Protein AF-A0A850DRI5-F1 (afdb_monomer)

Nearest PDB structures (foldseek):
  3lay-assembly1_J  TM=5.526E-01  e=2.526E+00  Salmonella enterica subsp. enterica serovar Typhimurium

Radius of gyration: 25.81 Å; Cα contacts (8 Å, |Δi|>4): 24; chains: 1; bounding box: 30×49×74 Å

Solvent-accessible surface area (backbone atoms only — not comparable to full-atom values): 4257 Å² total; per-residue (Å²): 109,72,67,56,52,52,53,49,52,49,53,51,34,52,48,38,43,70,34,91,87,43,55,69,73,55,16,52,49,25,50,52,52,50,54,52,52,58,51,51,55,54,49,67,64,47,74,77,52,77,73,80,70,78,79,76,76,73,92,72,82,76,87,76,89,74,82,135

Organism: NCBI:txid2036

Sequence (68 aa):
MADDDVATERARLEALAWGAETPPDEAARARLALQALAGSTADHGREARPAPAPPAEPDGRSPRVASP

Foldseek 3Di:
DVVVVLVVLLVVLVCQLPPPPHDPVRNVVSVVVNVVSVVVVVVVVVVPDDDPPDPDDPPDCDDDDDDD

Structure (mmCIF, N/CA/C/O backbone):
data_AF-A0A850DRI5-F1
#
_entry.id   AF-A0A850DRI5-F1
#
loop_
_atom_site.group_PDB
_atom_site.id
_atom_site.type_symbol
_atom_site.label_atom_id
_atom_site.label_alt_id
_atom_site.label_comp_id
_atom_site.label_asym_id
_atom_site.label_entity_id
_atom_site.label_seq_id
_atom_site.pdbx_PDB_ins_code
_atom_site.Cartn_x
_atom_site.Cartn_y
_atom_site.Cartn_z
_atom_site.occupancy
_atom_site.B_iso_or_equiv
_atom_site.auth_seq_id
_atom_site.auth_comp_id
_atom_site.auth_asym_id
_atom_site.auth_atom_id
_atom_site.pdbx_PDB_model_num
ATOM 1 N N . MET A 1 1 ? 16.044 -10.848 -6.957 1.00 56.97 1 MET A N 1
ATOM 2 C CA . MET A 1 1 ? 16.601 -10.185 -5.760 1.00 56.97 1 MET A CA 1
ATOM 3 C C . MET A 1 1 ? 15.882 -8.862 -5.525 1.00 56.97 1 MET A C 1
ATOM 5 O O . MET A 1 1 ? 15.024 -8.859 -4.667 1.00 56.97 1 MET A O 1
ATOM 9 N N . ALA A 1 2 ? 16.097 -7.789 -6.305 1.00 68.19 2 ALA A N 1
ATOM 10 C CA . ALA A 1 2 ? 15.407 -6.506 -6.055 1.00 68.19 2 ALA A CA 1
ATOM 11 C C . ALA A 1 2 ? 13.873 -6.560 -6.235 1.00 68.19 2 ALA A C 1
ATOM 13 O O . ALA A 1 2 ? 13.139 -5.945 -5.466 1.00 68.19 2 ALA A O 1
ATOM 14 N N . ASP A 1 3 ? 13.375 -7.324 -7.212 1.00 72.06 3 ASP A N 1
ATOM 15 C CA . ASP A 1 3 ? 11.928 -7.480 -7.424 1.00 72.06 3 ASP A CA 1
A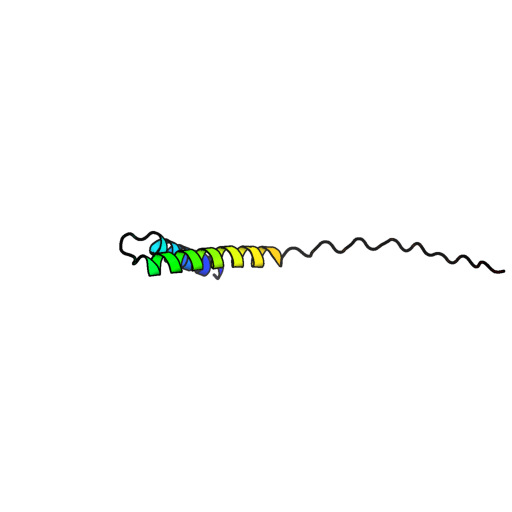TOM 16 C C . ASP A 1 3 ? 11.237 -8.215 -6.263 1.00 72.06 3 ASP A C 1
ATOM 18 O O . ASP A 1 3 ? 10.095 -7.907 -5.921 1.00 72.06 3 ASP A O 1
ATOM 22 N N . ASP A 1 4 ? 11.946 -9.146 -5.615 1.00 80.38 4 ASP A N 1
ATOM 23 C CA . ASP A 1 4 ? 11.452 -9.880 -4.445 1.00 80.38 4 ASP A CA 1
ATOM 24 C C . ASP A 1 4 ? 11.330 -8.951 -3.225 1.00 80.38 4 ASP A C 1
ATOM 26 O O . ASP A 1 4 ? 10.361 -9.035 -2.465 1.00 80.38 4 ASP A O 1
ATOM 30 N N . ASP A 1 5 ? 12.267 -8.009 -3.072 1.00 86.00 5 ASP A N 1
ATOM 31 C CA . ASP A 1 5 ? 12.235 -6.989 -2.018 1.00 86.00 5 ASP A CA 1
ATOM 32 C C . ASP A 1 5 ? 11.062 -6.017 -2.221 1.00 86.00 5 ASP A C 1
ATOM 34 O O . ASP A 1 5 ? 10.335 -5.700 -1.276 1.00 86.00 5 ASP A O 1
ATOM 38 N N . VAL A 1 6 ? 10.811 -5.598 -3.467 1.00 87.62 6 VAL A N 1
ATOM 39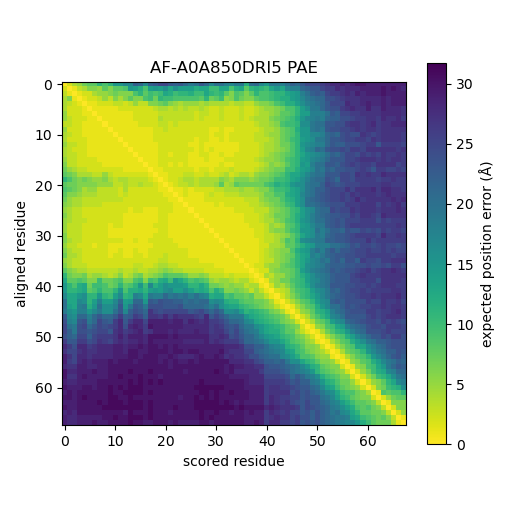 C CA . VAL A 1 6 ? 9.662 -4.747 -3.826 1.00 87.62 6 VAL A CA 1
ATOM 40 C C . VAL A 1 6 ? 8.339 -5.471 -3.580 1.00 87.62 6 VAL A C 1
ATOM 42 O O . VAL A 1 6 ? 7.402 -4.877 -3.042 1.00 87.62 6 VAL A O 1
ATOM 45 N N . ALA A 1 7 ? 8.248 -6.754 -3.94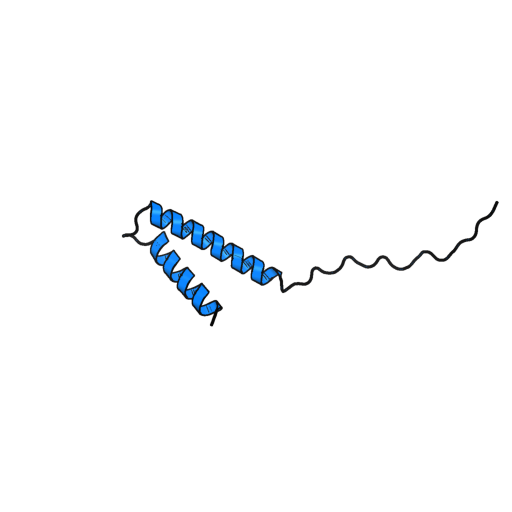1 1.00 90.25 7 ALA A N 1
ATOM 46 C CA . ALA A 1 7 ? 7.059 -7.565 -3.694 1.00 90.25 7 ALA A CA 1
ATOM 47 C C . ALA A 1 7 ? 6.795 -7.744 -2.189 1.00 90.25 7 ALA A C 1
ATOM 49 O O . ALA A 1 7 ? 5.651 -7.638 -1.740 1.00 90.25 7 ALA A O 1
ATOM 50 N N . THR A 1 8 ? 7.856 -7.951 -1.406 1.00 93.00 8 THR A N 1
ATOM 51 C CA . THR A 1 8 ? 7.787 -8.080 0.055 1.00 93.00 8 THR A CA 1
ATOM 52 C C . THR A 1 8 ? 7.331 -6.778 0.710 1.00 93.00 8 THR A C 1
ATOM 54 O O . THR A 1 8 ? 6.408 -6.787 1.528 1.00 93.00 8 THR A O 1
ATOM 57 N N . GLU A 1 9 ? 7.919 -5.642 0.329 1.00 91.88 9 GLU A N 1
ATOM 58 C CA . GLU A 1 9 ? 7.535 -4.342 0.885 1.00 91.88 9 GLU A CA 1
ATOM 59 C C . GLU A 1 9 ? 6.106 -3.960 0.481 1.00 91.88 9 GLU A C 1
ATOM 61 O O . GLU A 1 9 ? 5.336 -3.456 1.301 1.00 91.88 9 GLU A O 1
ATOM 66 N N . ARG A 1 10 ? 5.691 -4.289 -0.747 1.00 94.69 10 ARG A N 1
ATOM 67 C CA . ARG A 1 10 ? 4.301 -4.125 -1.179 1.00 94.69 10 ARG A CA 1
ATOM 68 C C . ARG A 1 10 ? 3.337 -4.918 -0.296 1.00 94.69 10 ARG A C 1
ATOM 70 O O . ARG A 1 10 ? 2.369 -4.343 0.194 1.00 94.69 10 ARG A O 1
ATOM 77 N N . ALA A 1 11 ? 3.606 -6.204 -0.064 1.00 95.75 11 ALA A N 1
ATOM 78 C CA . ALA A 1 11 ? 2.758 -7.051 0.776 1.00 95.75 11 ALA A CA 1
ATOM 79 C C . ALA A 1 11 ? 2.660 -6.519 2.216 1.00 95.75 11 ALA A C 1
ATOM 81 O O . ALA A 1 11 ? 1.587 -6.521 2.820 1.00 95.75 11 ALA A O 1
ATOM 82 N N . ARG A 1 12 ? 3.766 -5.998 2.759 1.00 95.06 12 ARG A N 1
ATOM 83 C CA . ARG A 1 12 ? 3.793 -5.368 4.083 1.00 95.06 12 ARG A CA 1
ATOM 84 C C . ARG A 1 12 ? 2.930 -4.106 4.139 1.00 95.06 12 ARG A C 1
ATOM 86 O O . ARG A 1 12 ? 2.158 -3.937 5.081 1.00 95.06 12 ARG A O 1
ATOM 93 N N . LEU A 1 13 ? 3.032 -3.228 3.142 1.00 96.88 13 LEU A N 1
ATOM 94 C CA . LEU A 1 13 ? 2.202 -2.024 3.073 1.00 96.88 13 LEU A CA 1
ATOM 95 C C . LEU A 1 13 ? 0.718 -2.370 2.867 1.00 96.88 13 LEU A C 1
ATOM 97 O O . LEU A 1 13 ? -0.145 -1.703 3.436 1.00 96.88 13 LEU A O 1
ATOM 101 N N . GLU A 1 14 ? 0.409 -3.433 2.118 1.00 96.38 14 GLU A N 1
ATOM 102 C CA . GLU A 1 14 ? -0.952 -3.966 1.971 1.00 96.38 14 GLU A CA 1
ATOM 103 C C . GLU A 1 14 ? -1.513 -4.527 3.285 1.00 96.38 14 GLU A C 1
ATOM 105 O O . GLU A 1 14 ? -2.674 -4.297 3.621 1.00 96.38 14 GLU A O 1
ATOM 110 N N . ALA A 1 15 ? -0.693 -5.169 4.111 1.00 97.19 15 ALA A N 1
ATOM 111 C CA . ALA A 1 15 ? -1.136 -5.569 5.443 1.00 97.19 15 ALA A CA 1
ATOM 112 C C . ALA A 1 15 ? -1.496 -4.354 6.323 1.00 97.19 15 ALA A C 1
ATOM 114 O O . ALA A 1 15 ? -2.493 -4.393 7.038 1.00 97.19 15 ALA A O 1
ATOM 115 N N . LEU A 1 16 ? -0.737 -3.256 6.242 1.00 97.12 16 LEU A N 1
ATOM 116 C CA . LEU A 1 16 ? -0.984 -2.051 7.048 1.00 97.12 16 LEU A CA 1
ATOM 117 C C . LEU A 1 16 ? -2.181 -1.228 6.549 1.00 97.12 16 LEU A C 1
ATOM 119 O O . LEU A 1 16 ? -2.963 -0.700 7.333 1.00 97.12 16 LEU A O 1
ATOM 123 N N . ALA A 1 17 ? -2.362 -1.096 5.239 1.00 97.19 17 ALA A N 1
ATOM 124 C CA . ALA A 1 17 ? -3.412 -0.235 4.697 1.00 97.19 17 ALA A CA 1
ATOM 125 C C . ALA A 1 17 ? -4.827 -0.841 4.775 1.00 97.19 17 ALA A C 1
ATOM 127 O O . ALA A 1 17 ? -5.810 -0.094 4.700 1.00 97.19 17 ALA A O 1
ATOM 128 N N . TRP A 1 18 ? -4.941 -2.161 4.938 1.00 96.12 18 TRP A N 1
ATOM 129 C CA . TRP A 1 18 ? -6.215 -2.882 5.051 1.00 96.12 18 TRP A CA 1
ATOM 130 C C . TRP A 1 18 ? -6.310 -3.738 6.325 1.00 96.12 18 TRP A C 1
ATOM 132 O O . TRP A 1 18 ? -7.304 -4.438 6.518 1.00 96.12 18 TRP A O 1
ATOM 142 N N . GLY A 1 19 ? -5.309 -3.672 7.205 1.00 95.31 19 GLY A N 1
ATOM 143 C CA . GLY A 1 19 ? -5.300 -4.364 8.487 1.00 95.31 19 GLY A CA 1
ATOM 144 C C . GLY A 1 19 ? -6.359 -3.809 9.435 1.00 95.31 19 GLY A C 1
ATOM 145 O O . GLY A 1 19 ? -6.429 -2.605 9.669 1.00 95.31 19 GLY A O 1
ATOM 146 N N . ALA A 1 20 ? -7.176 -4.695 10.008 1.00 88.38 20 ALA A N 1
ATOM 147 C CA . ALA A 1 20 ? -8.249 -4.313 10.929 1.00 88.38 20 ALA A CA 1
ATOM 148 C C . ALA A 1 20 ? -7.734 -3.699 12.245 1.00 88.38 20 ALA A C 1
ATOM 150 O O . ALA A 1 20 ? -8.451 -2.931 12.881 1.00 88.38 20 ALA A O 1
ATOM 151 N N . GLU A 1 21 ? -6.498 -4.021 12.639 1.00 93.50 21 GLU A N 1
ATOM 152 C CA . GLU A 1 21 ? -5.856 -3.498 13.853 1.00 93.50 21 GLU A CA 1
ATOM 153 C C . GLU A 1 21 ? -5.001 -2.248 13.597 1.00 93.50 21 GLU A C 1
ATOM 155 O O . GLU A 1 21 ? -4.473 -1.653 14.535 1.00 93.50 21 GLU A O 1
ATOM 160 N N . THR A 1 22 ? -4.850 -1.823 12.339 1.00 94.12 22 THR A N 1
ATOM 161 C CA . THR A 1 22 ? -3.988 -0.691 12.000 1.00 94.12 22 THR A CA 1
ATOM 162 C C . THR A 1 22 ? -4.708 0.640 12.250 1.00 94.12 22 THR A C 1
ATOM 164 O O . THR A 1 22 ? -5.822 0.840 11.754 1.00 94.12 22 THR A O 1
ATOM 167 N N . PRO A 1 23 ? -4.087 1.594 12.973 1.00 96.50 23 PRO A N 1
ATOM 168 C CA . PRO A 1 23 ? -4.650 2.926 13.164 1.00 96.50 23 PRO A CA 1
ATOM 169 C C . PRO A 1 23 ? -4.965 3.619 11.827 1.00 96.50 23 PRO A C 1
ATOM 171 O O . PRO A 1 23 ? -4.202 3.483 10.867 1.00 96.50 23 PRO A O 1
ATOM 174 N N . PRO A 1 24 ? -6.033 4.433 11.744 1.00 93.62 24 PRO A N 1
ATOM 175 C CA . PRO A 1 24 ? -6.471 5.036 10.483 1.00 93.62 24 PRO A CA 1
ATOM 176 C C . PRO A 1 24 ? -5.409 5.937 9.832 1.00 93.62 24 PRO A C 1
ATOM 178 O O . PRO A 1 24 ? -5.255 5.908 8.611 1.00 93.62 24 PRO A O 1
ATOM 181 N N . ASP A 1 25 ? -4.631 6.681 10.625 1.00 96.44 25 ASP A N 1
ATOM 182 C CA . ASP A 1 25 ? -3.500 7.492 10.147 1.00 96.44 25 ASP A CA 1
ATOM 183 C C . ASP A 1 25 ? -2.365 6.656 9.546 1.00 96.44 25 ASP A C 1
ATOM 185 O O . ASP A 1 25 ? -1.685 7.077 8.608 1.00 96.44 25 ASP A O 1
ATOM 189 N N . GLU A 1 26 ? -2.119 5.475 10.104 1.00 96.88 26 GLU A N 1
ATOM 190 C CA . GLU A 1 26 ? -1.098 4.559 9.608 1.00 96.88 26 GLU A CA 1
ATOM 191 C C . GLU A 1 26 ? -1.580 3.852 8.339 1.00 96.88 26 GLU A C 1
ATOM 193 O O . GLU A 1 26 ? -0.855 3.817 7.344 1.00 96.88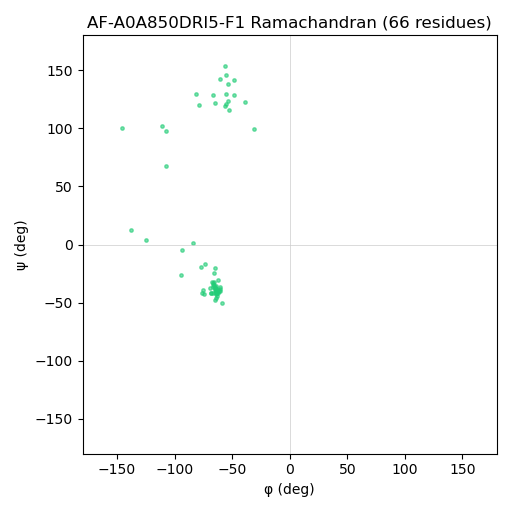 26 GLU A O 1
ATOM 198 N N . ALA A 1 27 ? -2.845 3.428 8.310 1.00 97.31 27 ALA A N 1
ATOM 199 C CA . ALA A 1 27 ? -3.469 2.874 7.117 1.00 97.31 27 ALA A CA 1
ATOM 200 C C . ALA A 1 27 ? -3.493 3.891 5.958 1.00 97.31 27 ALA A C 1
ATOM 202 O O . ALA A 1 27 ? -3.221 3.538 4.811 1.00 97.31 27 ALA A O 1
ATOM 203 N N . ALA A 1 28 ? -3.764 5.172 6.237 1.00 97.75 28 ALA A N 1
ATOM 204 C CA . ALA A 1 28 ? -3.702 6.239 5.238 1.00 97.75 28 ALA A CA 1
ATOM 205 C C . ALA A 1 28 ? -2.280 6.434 4.684 1.00 97.75 28 ALA A C 1
ATOM 207 O O . ALA A 1 28 ? -2.100 6.515 3.466 1.00 97.75 28 ALA A O 1
ATOM 208 N N . ARG A 1 29 ? -1.261 6.442 5.555 1.00 97.38 29 ARG A N 1
ATOM 209 C CA . ARG A 1 29 ? 0.150 6.532 5.145 1.00 97.38 29 ARG A CA 1
ATOM 210 C C . ARG A 1 29 ? 0.584 5.336 4.297 1.00 97.38 29 ARG A C 1
ATOM 212 O O . ARG A 1 29 ? 1.231 5.533 3.271 1.00 97.38 29 ARG A O 1
ATOM 219 N N . ALA A 1 30 ? 0.169 4.124 4.656 1.00 97.56 30 ALA A N 1
ATOM 220 C CA . ALA A 1 30 ? 0.467 2.919 3.885 1.00 97.56 30 ALA A CA 1
ATOM 221 C C . ALA A 1 30 ? -0.154 2.956 2.472 1.00 97.56 30 ALA A C 1
ATOM 223 O O . ALA A 1 30 ? 0.504 2.593 1.497 1.00 97.56 30 ALA A O 1
ATOM 224 N N . ARG A 1 31 ? -1.374 3.495 2.317 1.00 96.69 31 ARG A N 1
ATOM 225 C CA . ARG A 1 31 ? -2.007 3.688 0.994 1.00 96.69 31 ARG A CA 1
ATOM 226 C C . ARG A 1 31 ? -1.259 4.694 0.121 1.00 96.69 31 ARG A C 1
ATOM 228 O O . ARG A 1 31 ? -1.193 4.508 -1.092 1.00 96.69 31 ARG A O 1
ATOM 235 N N . LEU A 1 32 ? -0.716 5.762 0.708 1.00 96.81 32 LEU A N 1
ATOM 236 C CA . LEU A 1 32 ? 0.109 6.732 -0.022 1.00 96.81 32 LEU A CA 1
ATOM 237 C C . LEU A 1 32 ? 1.443 6.111 -0.455 1.00 96.81 32 LEU A C 1
ATOM 239 O O . LEU A 1 32 ? 1.857 6.292 -1.598 1.00 96.81 32 LEU A O 1
ATOM 243 N N . ALA A 1 33 ? 2.075 5.325 0.420 1.00 95.81 33 ALA A N 1
ATOM 244 C CA . ALA A 1 33 ? 3.307 4.609 0.098 1.00 95.81 33 ALA A CA 1
ATOM 245 C C . ALA A 1 33 ? 3.110 3.598 -1.047 1.00 95.81 33 ALA A C 1
ATOM 247 O O . ALA A 1 33 ? 3.938 3.529 -1.951 1.00 95.81 33 ALA A O 1
ATOM 248 N N . LEU A 1 34 ? 1.982 2.881 -1.078 1.00 94.94 34 LEU A N 1
ATOM 249 C CA . LEU A 1 34 ? 1.648 1.973 -2.183 1.00 94.94 34 LEU A CA 1
ATOM 250 C C . LEU A 1 34 ? 1.437 2.688 -3.514 1.00 94.94 34 LEU A C 1
ATOM 252 O O . LEU A 1 34 ? 1.884 2.196 -4.548 1.00 94.94 34 LEU A O 1
ATOM 256 N N . GLN A 1 35 ? 0.792 3.856 -3.499 1.00 94.00 35 GLN A N 1
ATOM 257 C CA . GLN A 1 35 ? 0.647 4.679 -4.702 1.00 94.00 35 GLN A CA 1
ATOM 258 C C . GLN A 1 35 ? 2.010 5.157 -5.218 1.00 94.00 35 GLN A C 1
ATOM 260 O O . GLN A 1 35 ? 2.266 5.089 -6.420 1.00 94.00 35 GLN A O 1
ATOM 265 N N . ALA A 1 36 ? 2.909 5.573 -4.322 1.00 91.94 36 ALA A N 1
ATOM 266 C CA . ALA A 1 36 ? 4.270 5.960 -4.689 1.00 91.94 36 ALA A CA 1
ATOM 267 C C . ALA A 1 36 ? 5.077 4.778 -5.261 1.00 91.94 36 ALA A C 1
ATOM 269 O O . ALA A 1 36 ? 5.760 4.928 -6.275 1.00 91.94 36 ALA A O 1
ATOM 270 N N . LEU A 1 37 ? 4.950 3.587 -4.664 1.00 89.19 37 LEU A N 1
ATOM 271 C CA . LEU A 1 37 ? 5.617 2.368 -5.129 1.00 89.19 37 LEU A CA 1
ATOM 272 C C . LEU A 1 37 ? 5.124 1.936 -6.524 1.00 89.19 37 LEU A C 1
ATOM 274 O O . LEU A 1 37 ? 5.924 1.579 -7.392 1.00 89.19 37 LEU A O 1
ATOM 278 N N . ALA A 1 38 ? 3.814 2.029 -6.774 1.00 86.62 38 ALA A N 1
ATOM 279 C CA . ALA A 1 38 ? 3.218 1.750 -8.082 1.00 86.62 38 ALA A CA 1
ATOM 280 C C . ALA A 1 38 ? 3.643 2.768 -9.160 1.00 86.62 38 ALA A C 1
ATOM 282 O O . ALA A 1 38 ? 3.836 2.399 -10.316 1.00 86.62 38 ALA A O 1
ATOM 283 N N . GLY A 1 39 ? 3.829 4.040 -8.792 1.00 82.44 39 GLY A N 1
ATOM 284 C CA . GLY A 1 39 ? 4.349 5.065 -9.702 1.00 82.44 39 GLY A CA 1
ATOM 285 C C . GLY A 1 39 ? 5.821 4.850 -10.072 1.00 82.44 39 GLY A C 1
ATOM 286 O O . GLY A 1 39 ? 6.184 4.962 -11.238 1.00 82.44 39 GLY A O 1
ATOM 287 N N . SER A 1 40 ? 6.657 4.478 -9.099 1.00 72.69 40 SER A N 1
ATOM 288 C CA . SER A 1 40 ? 8.095 4.238 -9.306 1.00 72.69 40 SER A CA 1
ATOM 289 C C . SER A 1 40 ? 8.380 3.054 -10.243 1.00 72.69 40 SER A C 1
ATOM 291 O O . SER A 1 40 ? 9.247 3.126 -11.115 1.00 72.69 40 SER A O 1
ATOM 293 N N . THR A 1 41 ? 7.598 1.976 -10.126 1.00 65.81 41 THR A N 1
ATOM 294 C CA . THR A 1 41 ? 7.713 0.806 -11.017 1.00 65.81 41 THR A CA 1
ATOM 295 C C . THR A 1 41 ? 7.308 1.122 -12.459 1.00 65.81 41 THR A C 1
ATOM 297 O O . THR A 1 41 ? 7.913 0.600 -13.396 1.00 65.81 41 THR A O 1
ATOM 300 N N . ALA A 1 42 ? 6.339 2.020 -12.661 1.00 61.94 42 ALA A N 1
ATOM 301 C CA . ALA A 1 42 ? 5.967 2.491 -13.9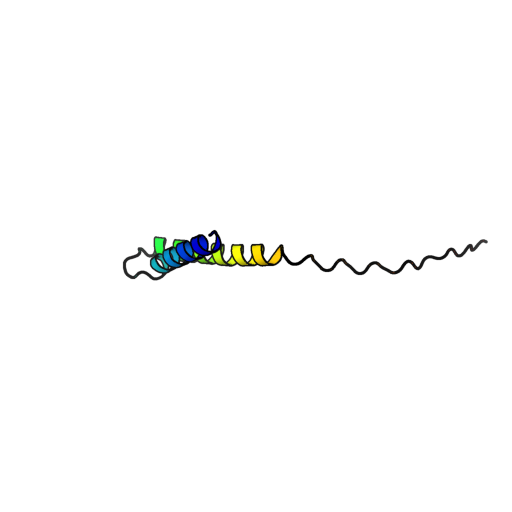93 1.00 61.94 42 ALA A CA 1
ATOM 302 C C . ALA A 1 42 ? 7.075 3.334 -14.653 1.00 61.94 42 ALA A C 1
ATOM 304 O O . ALA A 1 42 ? 7.233 3.275 -15.874 1.00 61.94 42 ALA A O 1
ATOM 305 N N . ASP A 1 43 ? 7.858 4.076 -13.864 1.00 58.22 43 ASP A N 1
ATOM 306 C CA . ASP A 1 43 ? 8.980 4.881 -14.360 1.00 58.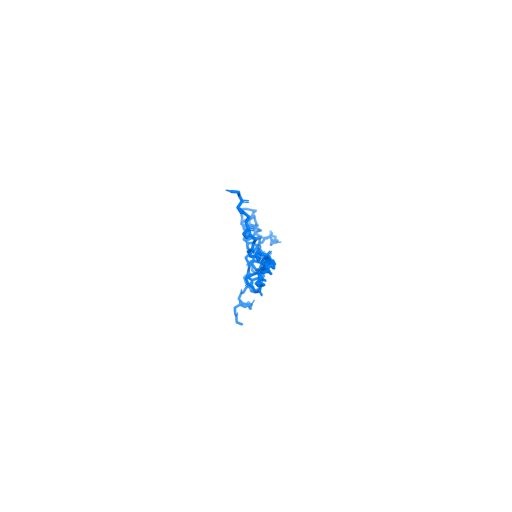22 43 ASP A CA 1
ATOM 307 C C . ASP A 1 43 ? 10.191 4.004 -14.735 1.00 58.22 43 ASP A C 1
ATOM 309 O O . ASP A 1 43 ? 10.729 4.128 -15.836 1.00 58.22 43 ASP A O 1
ATOM 313 N N . HIS A 1 44 ? 10.519 2.996 -13.914 1.00 56.03 44 HIS A N 1
ATOM 314 C CA . HIS A 1 44 ? 11.549 1.994 -14.244 1.00 56.03 44 HIS A CA 1
ATOM 315 C C . HIS A 1 44 ? 11.207 1.168 -15.498 1.00 56.03 44 HIS A C 1
ATOM 317 O O . HIS A 1 44 ? 12.096 0.772 -16.250 1.00 56.03 44 HIS A O 1
ATOM 323 N N . GLY A 1 45 ? 9.920 0.935 -15.776 1.00 53.47 45 GLY A N 1
ATOM 324 C CA . GLY A 1 45 ? 9.475 0.317 -17.030 1.00 53.47 45 GLY A CA 1
ATOM 325 C C . GLY A 1 45 ? 9.569 1.240 -18.254 1.00 53.47 45 GLY A C 1
ATOM 326 O O . GLY A 1 45 ? 9.522 0.763 -19.390 1.00 53.47 45 GLY A O 1
ATOM 327 N N . ARG A 1 46 ? 9.699 2.559 -18.050 1.00 52.62 46 ARG A N 1
ATOM 328 C CA . ARG A 1 46 ? 9.712 3.570 -19.116 1.00 52.62 46 ARG A CA 1
ATOM 329 C C . ARG A 1 46 ? 11.118 3.948 -19.576 1.00 52.62 46 ARG A C 1
ATOM 331 O O . ARG A 1 46 ? 11.271 4.283 -20.750 1.00 52.62 46 ARG A O 1
ATOM 338 N N . GLU A 1 47 ? 12.139 3.817 -18.730 1.00 52.09 47 GLU A N 1
ATOM 339 C CA . GLU A 1 47 ? 13.543 4.018 -19.138 1.00 52.09 47 GLU A CA 1
ATOM 340 C C . GLU A 1 47 ? 14.034 2.978 -20.165 1.00 52.09 47 GLU A C 1
ATOM 342 O O . GLU A 1 47 ? 14.959 3.249 -20.9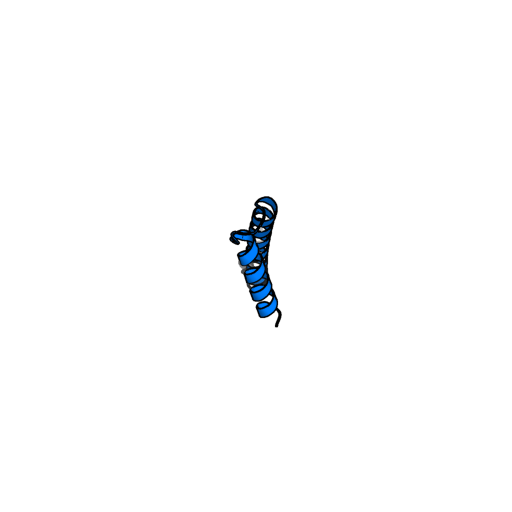28 1.00 52.09 47 GLU A O 1
ATOM 347 N N . ALA A 1 48 ? 13.374 1.819 -20.280 1.00 51.44 48 ALA A N 1
ATOM 348 C CA . ALA A 1 48 ? 13.730 0.778 -21.250 1.00 51.44 48 ALA A CA 1
ATOM 349 C C . ALA A 1 48 ? 13.144 0.982 -22.662 1.00 51.44 48 ALA A C 1
ATOM 351 O O . ALA A 1 48 ? 13.371 0.152 -23.547 1.00 51.44 48 ALA A O 1
ATOM 352 N N . ARG A 1 49 ? 12.391 2.062 -22.916 1.00 51.94 49 ARG A N 1
ATOM 353 C CA . ARG A 1 49 ? 11.959 2.404 -24.275 1.00 51.94 49 ARG A CA 1
ATOM 354 C C . ARG A 1 49 ? 12.681 3.672 -24.717 1.00 51.94 49 ARG A C 1
ATOM 356 O O . ARG A 1 49 ? 12.233 4.755 -24.339 1.00 51.94 49 ARG A O 1
ATOM 363 N N . PRO A 1 50 ? 13.740 3.583 -25.551 1.00 51.62 50 PR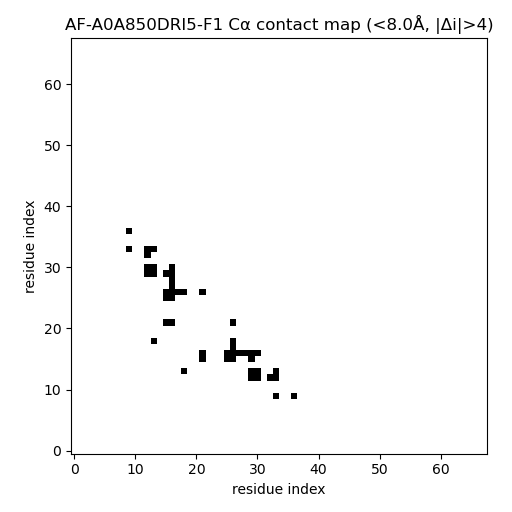O A N 1
ATOM 364 C CA . PRO A 1 50 ? 14.226 4.772 -26.229 1.00 51.62 50 PRO A CA 1
ATOM 365 C C . PRO A 1 50 ? 13.029 5.389 -26.949 1.00 51.62 50 PRO A C 1
ATOM 367 O O . PRO A 1 50 ? 12.316 4.712 -27.701 1.00 51.62 50 PRO A O 1
ATOM 370 N N . ALA A 1 51 ? 12.755 6.658 -26.647 1.00 59.50 51 ALA A N 1
ATOM 371 C CA . ALA A 1 51 ? 11.810 7.439 -27.421 1.00 59.50 51 ALA A CA 1
ATOM 372 C C . ALA A 1 51 ? 12.185 7.253 -28.902 1.00 59.50 51 ALA A C 1
ATOM 374 O O . ALA A 1 51 ? 13.369 7.388 -29.226 1.00 59.50 51 ALA A O 1
ATOM 375 N N . PRO A 1 52 ? 11.248 6.886 -29.798 1.00 56.81 52 PRO A N 1
ATOM 376 C CA . PRO A 1 52 ? 11.564 6.885 -31.215 1.00 56.81 52 PRO A CA 1
ATOM 377 C C . PRO A 1 52 ? 12.041 8.296 -31.551 1.00 56.81 52 PRO A C 1
ATOM 379 O O . PRO A 1 52 ? 11.325 9.270 -31.305 1.00 56.81 52 PRO A O 1
ATOM 382 N N . ALA A 1 53 ? 13.289 8.390 -32.014 1.00 60.91 53 ALA A N 1
ATOM 383 C CA . ALA A 1 53 ? 13.886 9.638 -32.452 1.00 60.91 53 ALA A CA 1
ATOM 384 C C . ALA A 1 53 ? 12.910 10.348 -33.407 1.00 60.91 53 ALA A C 1
ATOM 386 O O . ALA A 1 53 ? 12.243 9.664 -34.195 1.00 60.91 53 ALA A O 1
ATOM 387 N N . PRO A 1 54 ? 12.793 11.689 -33.346 1.00 61.09 54 PRO A N 1
ATOM 388 C CA . PRO A 1 54 ? 12.011 12.408 -34.341 1.00 61.09 54 PRO A CA 1
ATOM 389 C C . PRO A 1 54 ? 12.525 12.004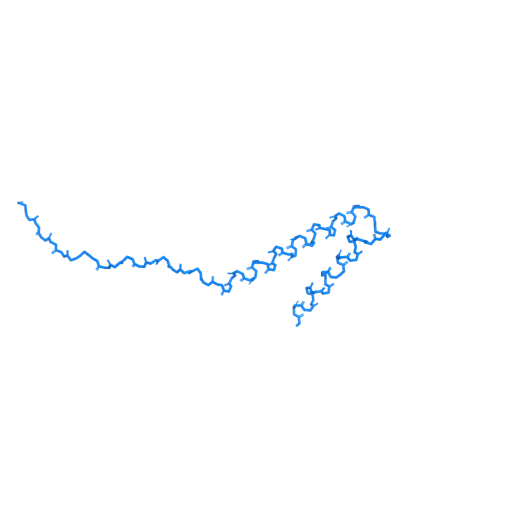 -35.731 1.00 61.09 54 PRO A C 1
ATOM 391 O O . PRO A 1 54 ? 13.741 11.844 -35.891 1.00 61.09 54 PRO A O 1
ATOM 394 N N . PRO A 1 55 ? 11.639 11.777 -36.719 1.00 55.81 55 PRO A N 1
ATOM 395 C CA . PRO A 1 55 ? 12.082 11.428 -38.057 1.00 55.81 55 PRO A CA 1
ATOM 396 C C . PRO A 1 55 ? 13.041 12.517 -38.530 1.00 55.81 55 PRO A C 1
ATOM 398 O O . PRO A 1 55 ? 12.688 13.696 -38.550 1.00 55.81 55 PRO A O 1
ATOM 401 N N . ALA A 1 56 ? 14.268 12.109 -38.852 1.00 54.88 56 ALA A N 1
ATOM 402 C CA . ALA A 1 56 ? 15.208 12.946 -39.567 1.00 54.88 56 ALA A CA 1
ATOM 403 C C . ALA A 1 56 ? 14.491 13.448 -40.820 1.00 54.88 56 ALA A C 1
ATOM 405 O O . ALA A 1 56 ? 14.072 12.645 -41.660 1.00 54.88 56 ALA A O 1
ATOM 406 N N . GLU A 1 57 ? 14.288 14.762 -40.909 1.00 55.78 57 GLU A N 1
ATOM 407 C CA . GLU A 1 57 ? 13.830 15.358 -42.152 1.00 55.78 57 GLU A CA 1
ATOM 408 C C . GLU A 1 57 ? 14.819 14.953 -43.253 1.00 55.78 57 GLU A C 1
ATOM 410 O O . GLU A 1 57 ? 16.034 15.063 -43.050 1.00 55.78 57 GLU A O 1
ATOM 415 N N . PRO A 1 58 ? 14.339 14.426 -44.390 1.00 52.22 58 PRO A N 1
ATOM 416 C CA . PRO A 1 58 ? 15.219 14.054 -45.473 1.00 52.22 58 PRO A CA 1
ATOM 417 C C . PRO A 1 58 ? 15.884 15.313 -46.022 1.00 52.22 58 PRO A C 1
ATOM 419 O O . PRO A 1 58 ? 15.230 16.257 -46.468 1.00 52.22 58 PRO A O 1
ATOM 422 N N . ASP A 1 59 ? 17.208 15.266 -45.974 1.00 54.81 59 ASP A N 1
ATOM 423 C CA . ASP A 1 59 ? 18.168 16.051 -46.733 1.00 54.81 59 ASP A CA 1
ATOM 424 C C . ASP A 1 59 ? 17.603 16.422 -48.119 1.00 54.81 59 ASP A C 1
ATOM 426 O O . ASP A 1 59 ? 17.520 15.603 -49.036 1.00 54.81 59 ASP A O 1
ATOM 430 N N . GLY A 1 60 ? 17.106 17.654 -48.241 1.00 48.12 60 GLY A N 1
ATOM 431 C CA . GLY A 1 60 ? 16.317 18.094 -49.393 1.00 48.12 60 GLY A CA 1
ATOM 432 C C . GLY A 1 60 ? 16.676 19.486 -49.895 1.00 48.12 60 GLY A C 1
ATOM 433 O O . GLY A 1 60 ? 15.947 20.048 -50.711 1.00 48.12 60 GLY A O 1
ATOM 434 N N . ARG A 1 61 ? 17.792 20.069 -49.442 1.00 51.59 61 ARG A N 1
ATOM 435 C CA . ARG A 1 61 ? 18.247 21.383 -49.918 1.00 51.59 61 ARG A CA 1
ATOM 436 C C . ARG A 1 61 ? 19.464 21.245 -50.827 1.00 51.59 61 ARG A C 1
ATOM 438 O O . ARG A 1 61 ? 20.560 21.695 -50.518 1.00 51.59 61 ARG A O 1
ATOM 445 N N . SER A 1 62 ? 19.232 20.646 -51.995 1.00 47.84 62 SER A N 1
ATOM 446 C CA . SER A 1 62 ? 20.113 20.859 -53.148 1.00 47.84 62 SER A CA 1
ATOM 447 C C . SER A 1 62 ? 20.131 22.349 -53.540 1.00 47.84 62 SER A C 1
ATOM 449 O O . SER A 1 62 ? 19.092 23.016 -53.468 1.00 47.84 62 SER A O 1
ATOM 451 N N . PRO A 1 63 ? 21.294 22.887 -53.954 1.00 55.50 63 PRO A N 1
ATOM 452 C CA . PRO A 1 63 ? 21.525 24.316 -54.102 1.00 55.50 63 PRO A CA 1
ATOM 453 C C . PRO A 1 63 ? 20.915 24.822 -55.410 1.00 55.50 63 PRO A C 1
ATOM 455 O O . PRO A 1 63 ? 21.304 24.400 -56.497 1.00 55.50 63 PRO A O 1
ATOM 458 N N . ARG A 1 64 ? 19.981 25.772 -55.330 1.00 49.09 64 ARG A N 1
ATOM 459 C CA . ARG A 1 64 ? 19.632 26.606 -56.484 1.00 49.09 64 ARG A CA 1
ATOM 460 C C . ARG A 1 64 ? 20.182 28.003 -56.262 1.00 49.09 64 ARG A C 1
ATOM 462 O O . ARG A 1 64 ? 19.592 28.823 -55.570 1.00 49.09 64 ARG A O 1
ATOM 469 N N . VAL A 1 65 ? 21.344 28.219 -56.870 1.00 55.91 65 VAL A N 1
ATOM 470 C CA . VAL A 1 65 ? 21.754 29.508 -57.428 1.00 55.91 65 VAL A CA 1
ATOM 471 C C . VAL A 1 65 ? 20.552 30.186 -58.088 1.00 55.91 65 VAL A C 1
ATOM 473 O O . VAL A 1 65 ? 19.933 29.620 -58.988 1.00 55.91 65 VAL A O 1
ATOM 476 N N . ALA A 1 66 ? 20.238 31.395 -57.640 1.00 50.06 66 ALA A N 1
ATOM 477 C CA . ALA A 1 66 ? 19.409 32.336 -58.373 1.00 50.06 66 ALA A CA 1
ATOM 478 C C . ALA A 1 66 ? 19.926 33.750 -58.082 1.00 50.06 66 ALA A C 1
ATOM 480 O O . ALA A 1 66 ? 19.676 34.306 -57.014 1.00 50.06 66 ALA A O 1
ATOM 481 N N . SER A 1 67 ? 20.694 34.278 -59.037 1.00 41.31 67 SER A N 1
ATOM 482 C CA . SER A 1 67 ? 20.894 35.716 -59.250 1.00 41.31 67 SER A CA 1
ATOM 483 C C . SER A 1 67 ? 19.544 36.412 -59.453 1.00 41.31 67 SER A C 1
ATOM 485 O O . SER A 1 67 ? 18.581 35.777 -59.901 1.00 41.31 67 SER A O 1
ATOM 487 N N . PRO A 1 68 ? 19.462 37.704 -59.127 1.00 58.09 68 PRO A N 1
ATOM 488 C CA . PRO A 1 68 ? 19.630 38.717 -60.177 1.00 58.09 68 PRO A CA 1
ATOM 489 C C . PRO A 1 68 ? 20.858 39.614 -59.990 1.00 58.09 68 PRO A C 1
ATOM 491 O O . PRO A 1 68 ? 21.206 39.928 -58.831 1.00 58.09 68 PRO A O 1
#

pLDDT: mean 75.93, std 19.54, range [41.31, 97.75]

Mean predicted aligned error: 14.59 Å

Secondary structure (DSSP, 8-state):
-HHHHHHHHHHHHHHHHH-TTS-HHHHHHHHHHHHHHHHHHHHHTTTTSPPPPPP-------------